Protein AF-A0A3C0FL31-F1 (afdb_monomer)

Foldseek 3Di:
DPQPDLDDPWAFQDPGQLHVVLLVVLQVVCCVPVVDPALCVVCVVVLDPPVLSVLSVVLNVLSVLLQVQQCVVVVHNDRICDPVSLVVSLVVVPQQDDVPDHSSRVSSVVNSVSSVSSNVSSVSNVVSVVVVVVPDDPDDDPPDDDDPDDDDD

Solvent-accessible surface area (backbone atoms only — not comparable to full-atom values): 8901 Å² total; per-residue (Å²): 130,96,78,83,65,74,82,48,96,56,42,36,51,43,82,30,69,30,17,52,50,53,55,50,49,52,50,50,54,46,28,69,77,68,70,42,92,46,66,64,55,36,33,82,71,67,63,34,53,70,67,53,31,51,50,50,53,53,34,50,53,51,52,46,53,53,42,52,50,38,26,66,76,62,78,41,99,46,50,62,44,39,74,68,51,40,46,57,49,13,52,75,71,65,36,63,68,51,98,93,44,49,14,41,58,52,39,50,52,50,51,51,52,36,26,51,47,41,46,50,49,53,54,51,47,52,51,47,48,52,60,62,55,71,73,57,74,93,68,81,77,76,91,79,84,75,80,82,76,81,81,86,131

Structure (mmCIF, N/CA/C/O backbone):
data_AF-A0A3C0FL31-F1
#
_entry.id   AF-A0A3C0FL31-F1
#
loop_
_atom_site.group_PDB
_atom_site.id
_atom_site.type_symbol
_atom_site.label_atom_id
_atom_site.label_alt_id
_atom_site.label_comp_id
_atom_site.label_asym_id
_atom_site.label_entity_id
_atom_site.label_seq_id
_atom_site.pdbx_PDB_ins_code
_atom_site.Cartn_x
_atom_site.Cartn_y
_atom_site.Cartn_z
_atom_site.occupancy
_atom_site.B_iso_or_equiv
_atom_site.auth_seq_id
_atom_site.auth_comp_id
_atom_site.auth_asym_id
_atom_site.auth_atom_id
_atom_site.pdbx_PDB_model_num
ATOM 1 N N . ARG A 1 1 ? 19.223 -2.533 9.062 1.00 41.34 1 ARG A N 1
ATOM 2 C CA . ARG A 1 1 ? 17.772 -2.850 9.019 1.00 41.34 1 ARG A CA 1
ATOM 3 C C . ARG A 1 1 ? 17.035 -1.664 8.390 1.00 41.34 1 ARG A C 1
ATOM 5 O O . ARG A 1 1 ? 16.833 -0.672 9.072 1.00 41.34 1 ARG A O 1
ATOM 12 N N . MET A 1 2 ? 16.677 -1.726 7.103 1.00 41.56 2 MET A N 1
ATOM 13 C CA . MET A 1 2 ? 15.830 -0.721 6.423 1.00 41.56 2 MET A CA 1
ATOM 14 C C . MET A 1 2 ? 14.352 -0.944 6.799 1.00 41.56 2 MET A C 1
ATOM 16 O O . MET A 1 2 ? 13.554 -1.364 5.971 1.00 41.56 2 MET A O 1
ATOM 20 N N . GLY A 1 3 ? 14.021 -0.798 8.085 1.00 45.50 3 GLY A N 1
ATOM 21 C CA . GLY A 1 3 ? 12.788 -1.356 8.656 1.00 45.50 3 GLY A CA 1
ATOM 22 C C . GLY A 1 3 ? 11.622 -0.395 8.892 1.00 45.50 3 GLY A C 1
ATOM 23 O O . GLY A 1 3 ? 10.545 -0.882 9.204 1.00 45.50 3 GLY A O 1
ATOM 24 N N . ASP A 1 4 ? 11.796 0.928 8.776 1.00 62.25 4 ASP A N 1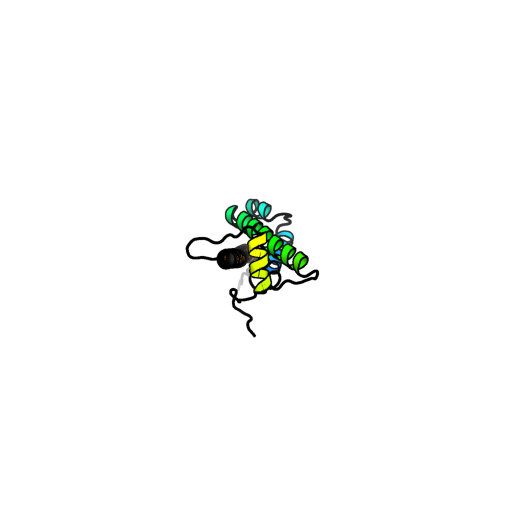
ATOM 25 C CA . ASP A 1 4 ? 10.763 1.863 9.273 1.00 62.25 4 ASP A CA 1
ATOM 26 C C . ASP A 1 4 ? 10.244 2.894 8.252 1.00 62.25 4 ASP A C 1
ATOM 28 O O . ASP A 1 4 ? 9.253 3.599 8.487 1.00 62.25 4 ASP A O 1
ATOM 32 N N . SER A 1 5 ? 10.854 2.951 7.065 1.00 72.38 5 SER A N 1
ATOM 33 C CA . SER A 1 5 ? 10.357 3.809 5.988 1.00 72.38 5 SER A CA 1
ATOM 34 C C . SER A 1 5 ? 9.246 3.110 5.206 1.00 72.38 5 SER A C 1
ATOM 36 O O . SER A 1 5 ? 9.402 1.981 4.750 1.00 72.38 5 SER A O 1
ATOM 38 N N . ARG A 1 6 ? 8.132 3.818 4.989 1.00 70.38 6 ARG A N 1
ATOM 39 C CA . ARG A 1 6 ? 7.092 3.426 4.018 1.00 70.38 6 ARG A CA 1
ATOM 40 C C . ARG A 1 6 ? 7.584 3.545 2.569 1.00 70.38 6 ARG A C 1
ATOM 42 O O . ARG A 1 6 ? 7.027 2.915 1.677 1.00 70.38 6 ARG A O 1
ATOM 49 N N . TYR A 1 7 ? 8.601 4.371 2.346 1.00 83.50 7 TYR A N 1
ATOM 50 C CA . TYR A 1 7 ? 9.140 4.700 1.033 1.00 83.50 7 TYR A CA 1
ATOM 51 C C . TYR A 1 7 ? 10.506 4.033 0.902 1.00 83.50 7 TYR A C 1
ATOM 53 O O . TYR A 1 7 ? 11.528 4.598 1.296 1.00 83.50 7 TYR A O 1
ATOM 61 N N . VAL A 1 8 ? 10.499 2.790 0.432 1.00 88.62 8 VAL A N 1
ATOM 62 C CA . VAL A 1 8 ? 11.702 2.012 0.122 1.00 88.62 8 VAL A CA 1
ATOM 63 C C . VAL A 1 8 ? 11.658 1.665 -1.348 1.00 88.62 8 VAL A C 1
ATOM 65 O O . VAL A 1 8 ? 10.602 1.305 -1.842 1.00 88.62 8 VAL A O 1
ATOM 68 N N . VAL A 1 9 ? 12.790 1.767 -2.035 1.00 91.44 9 VAL A N 1
ATOM 69 C CA . VAL A 1 9 ? 12.805 1.769 -3.501 1.00 91.44 9 VAL A CA 1
ATOM 70 C C . VAL A 1 9 ? 12.202 0.499 -4.115 1.00 91.44 9 VAL A C 1
ATOM 72 O O . VAL A 1 9 ? 11.513 0.594 -5.123 1.00 91.44 9 VAL A O 1
ATOM 75 N N . GLU A 1 10 ? 12.363 -0.650 -3.457 1.00 95.94 10 GLU A N 1
ATOM 76 C CA . GLU A 1 10 ? 11.725 -1.920 -3.824 1.00 95.94 10 GLU A CA 1
ATOM 77 C C . GLU A 1 10 ? 10.840 -2.428 -2.672 1.00 95.94 10 GLU A C 1
ATOM 79 O O . GLU A 1 10 ? 11.299 -3.199 -1.814 1.00 95.94 10 GLU A O 1
ATOM 84 N N . PRO A 1 11 ? 9.586 -1.953 -2.579 1.00 96.69 11 PRO A N 1
ATOM 85 C CA . PRO A 1 11 ? 8.708 -2.254 -1.458 1.00 96.69 11 PRO A CA 1
ATOM 86 C C . PRO A 1 11 ? 8.151 -3.675 -1.531 1.00 96.69 11 PRO A C 1
ATOM 88 O O . PRO A 1 11 ? 7.982 -4.243 -2.605 1.00 96.69 11 PRO A O 1
ATOM 91 N N . ASN A 1 12 ? 7.811 -4.242 -0.371 1.00 97.25 12 ASN A N 1
ATOM 92 C CA . ASN A 1 12 ? 7.020 -5.467 -0.309 1.00 97.25 12 ASN A CA 1
ATOM 93 C C . ASN A 1 12 ? 5.524 -5.112 -0.242 1.00 97.25 12 ASN A C 1
ATOM 95 O O . ASN A 1 12 ? 5.104 -4.371 0.649 1.00 97.25 12 ASN A O 1
ATOM 99 N N . VAL A 1 13 ? 4.726 -5.637 -1.169 1.00 97.44 13 VAL A N 1
ATOM 100 C CA . VAL A 1 13 ? 3.295 -5.319 -1.321 1.00 97.44 13 VAL A CA 1
ATOM 101 C C . VAL A 1 13 ? 2.443 -5.940 -0.208 1.00 97.44 13 VAL A C 1
ATOM 103 O O . VAL A 1 13 ? 1.418 -5.379 0.192 1.00 97.44 13 VAL A O 1
ATOM 106 N N . LYS A 1 14 ? 2.863 -7.091 0.330 1.00 96.75 14 LYS A N 1
ATOM 107 C CA . LYS A 1 14 ? 2.171 -7.799 1.417 1.00 96.75 14 LYS A CA 1
ATOM 108 C C . LYS A 1 14 ? 2.574 -7.257 2.783 1.00 96.75 14 LYS A C 1
ATOM 110 O O . LYS A 1 14 ? 1.706 -6.883 3.570 1.00 96.75 14 LYS A O 1
ATOM 115 N N . ASP A 1 15 ? 3.879 -7.189 3.014 1.00 95.75 15 ASP A N 1
ATOM 116 C CA . ASP A 1 15 ? 4.501 -7.074 4.335 1.00 95.75 15 ASP A CA 1
ATOM 117 C C . ASP A 1 15 ? 5.092 -5.686 4.594 1.00 95.75 15 ASP A C 1
ATOM 119 O O . ASP A 1 15 ? 5.538 -5.397 5.703 1.00 95.75 15 ASP A O 1
ATOM 123 N N . GLY A 1 16 ? 5.106 -4.815 3.583 1.00 93.06 16 GLY A N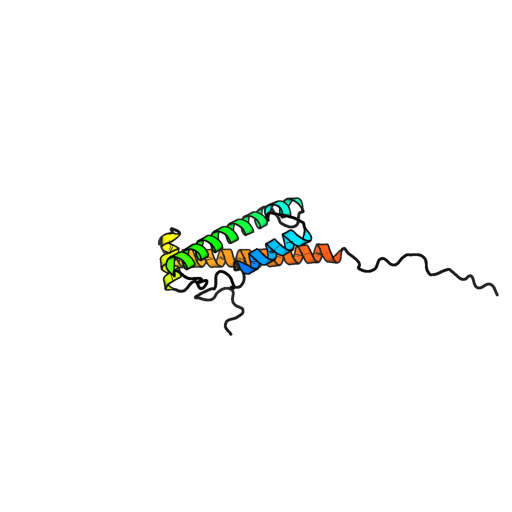 1
ATOM 124 C CA . GLY A 1 16 ? 5.491 -3.420 3.746 1.00 93.06 16 GLY A CA 1
ATOM 125 C C . GLY A 1 16 ? 4.498 -2.640 4.612 1.00 93.06 16 GLY A C 1
ATOM 126 O O . GLY A 1 16 ? 3.318 -2.967 4.699 1.00 93.06 16 GLY A O 1
ATOM 127 N N . LYS A 1 17 ? 4.974 -1.554 5.228 1.00 91.81 17 LYS A N 1
ATOM 128 C CA . LYS A 1 17 ? 4.175 -0.654 6.079 1.00 91.81 17 LYS A CA 1
ATOM 129 C C . LYS A 1 17 ? 3.041 -0.002 5.284 1.00 91.81 17 LYS A C 1
ATOM 131 O O . LYS A 1 17 ? 3.303 0.895 4.486 1.00 91.81 17 LYS A O 1
ATOM 136 N N . GLY A 1 18 ? 1.790 -0.363 5.557 1.00 91.94 18 GLY A N 1
ATOM 137 C CA . GLY A 1 18 ? 0.612 0.013 4.767 1.00 91.94 18 GLY A CA 1
ATOM 138 C C . GLY A 1 18 ? 0.300 -0.940 3.605 1.00 91.94 18 GLY A C 1
ATOM 139 O O . GLY A 1 18 ? -0.436 -0.562 2.696 1.00 91.94 18 GLY A O 1
ATOM 140 N N . GLY A 1 19 ? 0.893 -2.134 3.594 1.00 94.38 19 GLY A N 1
ATOM 141 C CA . GLY A 1 19 ? 0.647 -3.185 2.609 1.00 94.38 19 GLY A CA 1
ATOM 142 C C . GLY A 1 19 ? -0.622 -3.992 2.891 1.00 94.38 19 GLY A C 1
ATOM 143 O O . GLY A 1 19 ? -1.426 -3.668 3.770 1.00 94.38 19 GLY A O 1
ATOM 144 N N . LEU A 1 20 ? -0.806 -5.084 2.144 1.00 96.25 20 LEU A N 1
ATOM 145 C CA . LEU A 1 20 ? -1.996 -5.940 2.256 1.00 96.25 20 LEU A CA 1
ATOM 146 C C . LEU A 1 20 ? -2.184 -6.538 3.657 1.00 96.25 20 LEU A C 1
ATOM 148 O O . LEU A 1 20 ? -3.324 -6.729 4.080 1.00 96.25 20 LEU A O 1
ATOM 152 N N . ARG A 1 21 ? -1.102 -6.822 4.396 1.00 96.00 21 ARG A N 1
ATOM 153 C CA . ARG A 1 21 ? -1.196 -7.361 5.761 1.00 96.00 21 ARG A CA 1
ATOM 154 C C . ARG A 1 21 ? -1.852 -6.379 6.731 1.00 96.00 21 ARG A C 1
ATOM 156 O O . ARG A 1 21 ? -2.641 -6.814 7.571 1.00 96.00 21 ARG A O 1
ATOM 163 N N . ASP A 1 22 ? -1.595 -5.081 6.586 1.00 94.00 22 ASP A N 1
ATOM 164 C CA . ASP A 1 22 ? -2.210 -4.054 7.433 1.00 94.00 22 ASP A CA 1
ATOM 165 C C . ASP A 1 22 ? -3.718 -3.982 7.166 1.00 94.00 22 ASP A C 1
ATOM 167 O O . ASP A 1 22 ? -4.516 -4.032 8.101 1.00 94.00 22 ASP A O 1
ATOM 171 N N . LEU A 1 23 ? -4.126 -3.967 5.889 1.00 93.44 23 LEU A N 1
ATOM 172 C CA . LEU A 1 23 ? -5.543 -4.020 5.506 1.00 93.44 23 LEU A CA 1
ATOM 173 C C . LEU A 1 23 ? -6.230 -5.277 6.045 1.00 93.44 23 LEU A C 1
ATOM 175 O O . LEU A 1 23 ? -7.333 -5.201 6.586 1.00 93.44 23 LEU A O 1
ATOM 179 N N . HIS A 1 24 ? -5.574 -6.431 5.927 1.00 93.44 24 HIS A N 1
ATOM 180 C CA . HIS A 1 24 ? -6.121 -7.697 6.402 1.00 93.44 24 HIS A CA 1
ATOM 181 C C . HIS A 1 24 ? -6.322 -7.686 7.919 1.00 93.44 24 HIS A C 1
ATOM 183 O O . HIS A 1 24 ? -7.384 -8.068 8.406 1.00 93.44 24 HIS A O 1
ATOM 189 N N . THR A 1 25 ? -5.330 -7.184 8.656 1.00 92.12 25 THR A N 1
ATOM 190 C CA . THR A 1 25 ? -5.394 -7.031 10.113 1.00 92.12 25 THR A CA 1
ATOM 191 C C . THR A 1 25 ? -6.568 -6.145 10.520 1.00 92.12 25 THR A C 1
ATOM 193 O O . THR A 1 25 ? -7.377 -6.544 11.355 1.00 92.12 25 THR A O 1
ATOM 196 N N . LEU A 1 26 ? -6.718 -4.980 9.883 1.00 89.50 26 LEU A N 1
ATOM 197 C CA . LEU A 1 26 ? -7.832 -4.070 10.153 1.00 89.50 26 LEU A CA 1
ATOM 198 C C . LEU A 1 26 ? -9.191 -4.716 9.895 1.00 89.50 26 LEU A C 1
ATOM 200 O O . LEU A 1 26 ? -10.094 -4.607 10.725 1.00 89.50 26 LEU A O 1
ATOM 204 N N . PHE A 1 27 ? -9.331 -5.417 8.768 1.00 89.88 27 PHE A N 1
ATOM 205 C CA . PHE A 1 27 ? -10.568 -6.113 8.439 1.00 89.88 27 PHE A CA 1
ATOM 206 C C . PHE A 1 27 ? -10.909 -7.188 9.476 1.00 89.88 27 PHE A C 1
ATOM 208 O O . PHE A 1 27 ? -12.053 -7.252 9.919 1.00 89.88 27 PHE A O 1
ATOM 215 N N . TRP A 1 28 ? -9.935 -7.991 9.917 1.00 92.62 28 TRP A N 1
ATOM 216 C CA . TRP A 1 28 ? -10.168 -9.017 10.938 1.00 92.62 28 TRP A CA 1
ATOM 217 C C . TRP A 1 28 ? -10.547 -8.442 12.293 1.00 92.62 28 TRP A C 1
ATOM 219 O O . TRP A 1 28 ? -11.468 -8.961 12.925 1.00 92.62 28 TRP A O 1
ATOM 229 N N . ILE A 1 29 ? -9.885 -7.370 12.733 1.00 88.62 29 ILE A N 1
ATOM 230 C CA . ILE A 1 29 ? -10.250 -6.699 13.984 1.00 88.62 29 ILE A CA 1
ATOM 231 C C . ILE A 1 29 ? -11.685 -6.172 13.879 1.00 88.62 29 ILE A C 1
ATOM 233 O O . ILE A 1 29 ? -12.498 -6.422 14.769 1.00 88.62 29 ILE A O 1
ATOM 237 N N . GLY A 1 30 ? -12.025 -5.520 12.762 1.00 88.06 30 GLY A N 1
ATOM 238 C CA . GLY A 1 30 ? -13.383 -5.050 12.502 1.00 88.06 30 GLY A CA 1
ATOM 239 C C . GLY A 1 30 ? -14.409 -6.180 12.520 1.00 88.06 30 GLY A C 1
ATOM 240 O O . GLY A 1 30 ? -15.402 -6.105 13.239 1.00 88.06 30 GLY A O 1
ATOM 241 N N . LYS A 1 31 ? -14.136 -7.269 11.801 1.00 89.31 31 LYS A N 1
ATOM 242 C CA . LYS A 1 31 ? -14.985 -8.463 11.758 1.00 89.31 31 LYS A CA 1
ATOM 243 C C . LYS A 1 31 ? -15.189 -9.085 13.137 1.00 89.31 31 LYS A C 1
ATOM 245 O O . LYS A 1 31 ? -16.304 -9.472 13.475 1.00 89.31 31 LYS A O 1
ATOM 250 N N . TYR A 1 32 ? -14.140 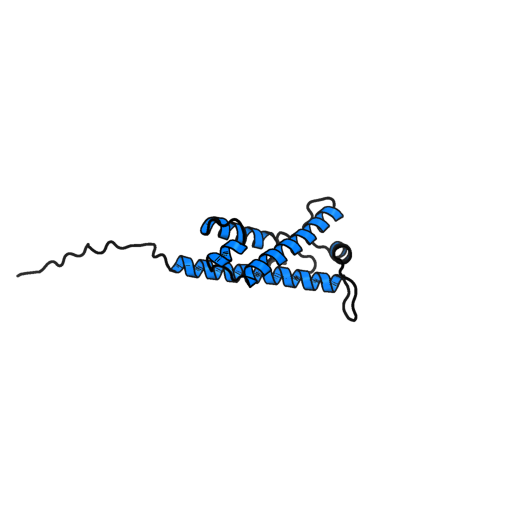-9.181 13.950 1.00 89.56 32 TYR A N 1
ATOM 251 C CA . TYR A 1 32 ? -14.232 -9.782 15.278 1.00 89.56 32 TYR A CA 1
ATOM 252 C C . TYR A 1 32 ? -15.020 -8.907 16.261 1.00 89.56 32 TYR A C 1
ATOM 254 O O . TYR A 1 32 ? -15.924 -9.406 16.932 1.00 89.56 32 TYR A O 1
ATOM 262 N N . LEU A 1 33 ? -14.708 -7.609 16.323 1.00 87.00 33 LEU A N 1
ATOM 263 C CA . LEU A 1 33 ? -15.310 -6.686 17.289 1.00 87.00 33 LEU A CA 1
ATOM 264 C C . LEU A 1 33 ? -16.736 -6.278 16.914 1.00 87.00 33 LEU A C 1
ATOM 266 O O . LEU A 1 33 ? -17.595 -6.187 17.788 1.00 87.00 33 LEU A O 1
ATOM 270 N N . TYR A 1 34 ? -16.992 -6.066 15.623 1.00 87.06 34 TYR A N 1
ATOM 271 C CA . TYR A 1 34 ? -18.251 -5.513 15.125 1.00 87.06 34 TYR A CA 1
ATOM 272 C C . TYR A 1 34 ? -19.122 -6.521 14.369 1.00 87.06 34 TYR A C 1
ATOM 274 O O . TYR A 1 34 ? -20.224 -6.175 13.959 1.00 87.06 34 TYR A O 1
ATOM 282 N N . ARG A 1 35 ? -18.657 -7.769 14.197 1.00 89.94 35 ARG A N 1
ATOM 283 C CA . ARG A 1 35 ? -19.382 -8.851 13.498 1.00 89.94 35 ARG A CA 1
ATOM 284 C C . ARG A 1 35 ? -19.756 -8.519 12.048 1.00 89.94 35 ARG A C 1
ATOM 286 O O . ARG A 1 35 ? -20.734 -9.045 11.530 1.00 89.94 35 ARG A 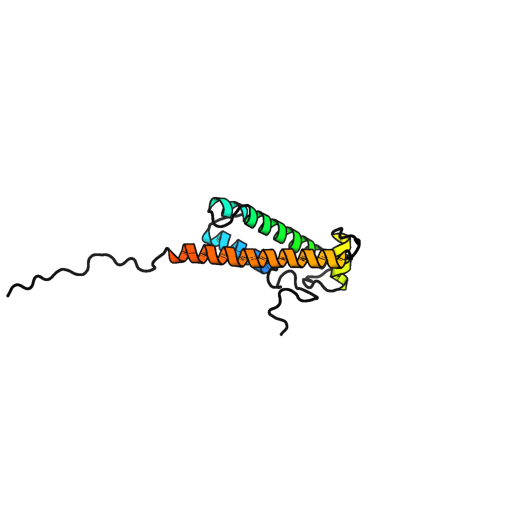O 1
ATOM 293 N N . VAL A 1 36 ? -18.940 -7.692 11.397 1.00 89.75 36 VAL A N 1
ATOM 294 C CA . VAL A 1 36 ? -19.136 -7.262 10.007 1.00 89.75 36 VAL A CA 1
ATOM 295 C C . VAL A 1 36 ? -18.490 -8.206 8.994 1.00 89.75 36 VAL A C 1
ATOM 297 O O . VAL A 1 36 ? -17.472 -8.840 9.286 1.00 89.75 36 VAL A O 1
ATOM 300 N N . ASN A 1 37 ? -19.026 -8.250 7.774 1.00 89.50 37 ASN A N 1
ATOM 301 C CA . ASN A 1 37 ? -18.434 -8.992 6.652 1.00 89.50 37 ASN A CA 1
ATOM 302 C C . ASN A 1 37 ? -17.798 -8.091 5.585 1.00 89.50 37 ASN A C 1
ATOM 304 O O . ASN A 1 37 ? -17.086 -8.586 4.710 1.00 89.50 37 ASN A O 1
ATOM 308 N N . SER A 1 38 ? -17.994 -6.776 5.678 1.00 88.31 38 SER A N 1
ATOM 309 C CA . SER A 1 38 ? -17.462 -5.792 4.737 1.00 88.31 38 SER A CA 1
ATOM 310 C C . SER A 1 38 ? -17.019 -4.505 5.441 1.00 88.31 38 SER A C 1
ATOM 312 O O . SER A 1 38 ? -17.686 -4.061 6.379 1.00 88.31 38 SER A O 1
ATOM 314 N N . PRO A 1 39 ? -15.961 -3.818 4.957 1.00 86.62 39 PRO A N 1
ATOM 315 C CA . PRO A 1 39 ? -15.614 -2.474 5.424 1.00 86.62 39 PRO A CA 1
ATOM 316 C C . PRO A 1 39 ? -16.761 -1.459 5.307 1.00 86.62 39 PRO A C 1
ATOM 318 O O . PRO A 1 39 ? -16.765 -0.457 6.015 1.00 86.62 39 PRO A O 1
ATOM 321 N N . MET A 1 40 ? -17.731 -1.693 4.417 1.00 90.50 40 MET A N 1
ATOM 322 C CA . MET A 1 40 ? -18.889 -0.810 4.253 1.00 90.50 40 MET A CA 1
ATOM 323 C C . MET A 1 40 ? -19.874 -0.888 5.422 1.00 90.50 40 MET A C 1
ATOM 325 O O . MET A 1 40 ? -20.474 0.126 5.758 1.00 90.50 40 MET A O 1
ATOM 329 N N . GLU A 1 41 ? -20.001 -2.040 6.080 1.00 91.25 41 GLU A N 1
ATOM 330 C CA . GLU A 1 41 ? -20.881 -2.208 7.248 1.00 91.25 41 GLU A CA 1
ATOM 331 C C . GLU A 1 41 ? -20.358 -1.412 8.461 1.00 91.25 41 GLU A C 1
ATOM 333 O O . GLU A 1 41 ? -21.130 -0.914 9.277 1.00 91.25 41 GLU A O 1
ATOM 338 N N . LEU A 1 42 ? -19.042 -1.171 8.536 1.00 88.06 42 LEU A N 1
ATOM 339 C CA . LEU A 1 42 ? -18.437 -0.300 9.555 1.00 88.06 42 LEU A CA 1
ATOM 340 C C . LEU A 1 42 ? -18.896 1.164 9.450 1.00 88.06 42 LEU A C 1
ATOM 342 O O . LEU A 1 42 ? -18.735 1.926 10.406 1.00 88.06 42 LEU A O 1
ATOM 346 N N . VAL A 1 43 ? -19.472 1.563 8.310 1.00 91.44 43 VAL A N 1
ATOM 347 C CA . VAL A 1 43 ? -20.054 2.899 8.128 1.00 91.44 43 VAL A CA 1
ATOM 348 C C . VAL A 1 43 ? -21.357 3.043 8.904 1.00 91.44 43 VAL A C 1
ATOM 350 O O . VAL A 1 43 ? -21.591 4.079 9.524 1.00 91.44 43 VAL A O 1
ATOM 353 N N . GLU A 1 44 ? -22.186 2.002 8.916 1.00 90.19 44 GLU A N 1
ATOM 354 C CA . GLU A 1 44 ? -23.464 1.988 9.642 1.00 90.19 44 GLU A CA 1
ATOM 355 C C . GLU A 1 44 ? -23.236 2.039 11.156 1.00 90.19 44 GLU A C 1
ATOM 357 O O . GLU A 1 44 ? -23.964 2.708 11.889 1.00 90.19 44 GLU A O 1
ATOM 362 N N . LEU A 1 45 ? -22.141 1.426 11.604 1.00 87.50 45 LEU A N 1
ATOM 363 C CA . LEU A 1 45 ? -21.687 1.428 12.993 1.00 87.50 45 LEU A CA 1
ATOM 364 C C . LEU A 1 45 ? -20.912 2.696 13.387 1.00 87.50 45 LEU A C 1
ATOM 366 O O . LEU A 1 45 ? -20.440 2.791 14.518 1.00 87.50 45 LEU A O 1
ATOM 370 N N . LYS A 1 46 ? -20.776 3.668 12.473 1.00 88.00 46 LYS A N 1
ATOM 371 C CA . LYS A 1 46 ? -20.040 4.933 12.663 1.00 88.00 46 LYS A CA 1
ATOM 372 C C . LYS A 1 46 ? -18.564 4.754 13.051 1.00 88.00 46 LYS A C 1
ATOM 374 O O . LYS A 1 46 ? -17.957 5.679 13.580 1.00 88.00 46 LYS A O 1
ATOM 379 N N . VAL A 1 47 ? -17.983 3.589 12.766 1.00 86.81 47 VAL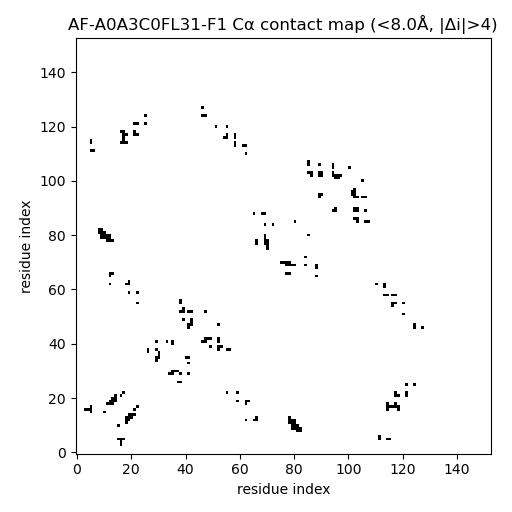 A N 1
ATOM 380 C CA . VAL A 1 47 ? -16.558 3.298 13.000 1.00 86.81 47 VAL A CA 1
ATOM 381 C C . VAL A 1 47 ? -15.705 3.903 11.890 1.00 86.81 47 VAL A C 1
ATOM 383 O O . VAL A 1 47 ? -14.615 4.406 12.141 1.00 86.81 47 VAL A O 1
ATOM 386 N N . LEU A 1 48 ? -16.212 3.868 10.655 1.00 89.38 48 LEU A N 1
ATOM 387 C CA . LEU A 1 48 ? -15.596 4.502 9.496 1.00 89.38 48 LEU A CA 1
ATOM 388 C C . LEU A 1 48 ? -16.579 5.458 8.831 1.00 89.38 48 LEU A C 1
ATOM 390 O O . LEU A 1 48 ? -17.782 5.224 8.762 1.00 89.38 48 LEU A O 1
ATOM 394 N N . THR A 1 49 ? -16.060 6.514 8.230 1.00 92.62 49 THR A N 1
ATOM 395 C CA . THR A 1 49 ? -16.812 7.294 7.254 1.00 92.62 49 THR A CA 1
ATOM 396 C C . THR A 1 49 ? -16.920 6.528 5.934 1.00 92.62 49 THR A C 1
ATOM 398 O O . THR A 1 49 ? -16.064 5.719 5.564 1.00 92.62 49 THR A O 1
ATOM 401 N N . ARG A 1 50 ? -17.935 6.854 5.123 1.00 94.12 50 ARG A N 1
ATOM 402 C CA . ARG A 1 50 ? -18.072 6.306 3.760 1.00 94.12 50 ARG A CA 1
ATOM 403 C C . ARG A 1 50 ? -16.827 6.558 2.897 1.00 94.12 50 ARG A C 1
ATOM 405 O O . ARG A 1 50 ? -16.497 5.746 2.036 1.00 94.12 50 ARG A O 1
ATOM 412 N N . LYS A 1 51 ? -16.141 7.687 3.109 1.00 93.44 51 LYS A N 1
ATOM 413 C CA . LYS A 1 51 ? -14.902 8.037 2.401 1.00 93.44 51 LYS A CA 1
ATOM 414 C C . LYS A 1 51 ? -13.759 7.097 2.785 1.00 93.44 51 LYS A C 1
ATOM 416 O O . LYS A 1 51 ? -13.034 6.650 1.901 1.00 93.44 51 LYS A O 1
ATOM 421 N N . GLU A 1 52 ? -13.621 6.778 4.067 1.00 92.12 52 GLU A N 1
ATOM 422 C CA . GLU A 1 52 ? -12.596 5.859 4.569 1.00 92.12 52 GLU A CA 1
ATOM 423 C C . GLU A 1 52 ? -12.841 4.426 4.105 1.00 92.12 52 GLU A C 1
ATOM 425 O O . GLU A 1 52 ? -11.921 3.810 3.574 1.00 92.12 52 GLU A O 1
ATOM 430 N N . ALA A 1 53 ? -14.080 3.930 4.182 1.00 92.25 53 ALA A N 1
ATOM 431 C CA . ALA A 1 53 ? -14.428 2.599 3.680 1.00 92.25 53 ALA A CA 1
ATOM 432 C C . ALA A 1 53 ? -14.163 2.460 2.166 1.00 92.25 53 ALA A C 1
ATOM 434 O O . ALA A 1 53 ? -13.573 1.479 1.714 1.00 92.25 53 ALA A O 1
ATOM 435 N N . ARG A 1 54 ? -14.506 3.479 1.365 1.00 93.62 54 ARG A N 1
ATOM 436 C CA . ARG A 1 54 ? -14.149 3.513 -0.068 1.00 93.62 54 ARG A CA 1
ATOM 437 C C . ARG A 1 54 ? -12.638 3.559 -0.289 1.00 93.62 54 ARG A C 1
ATOM 439 O O . ARG A 1 54 ? -12.139 2.913 -1.206 1.00 93.62 54 ARG A O 1
ATOM 446 N N . GLY A 1 55 ? -11.915 4.319 0.533 1.00 92.94 55 GLY A N 1
ATOM 447 C CA . GLY A 1 55 ? -10.455 4.369 0.505 1.00 92.94 55 GLY A CA 1
ATOM 448 C C . GLY A 1 55 ? -9.827 3.006 0.790 1.00 92.94 55 GLY A C 1
ATOM 449 O O . GLY A 1 55 ? -8.908 2.608 0.078 1.00 92.94 55 GLY A O 1
ATOM 450 N N . PHE A 1 56 ? -10.372 2.272 1.764 1.00 93.06 56 PHE A N 1
ATOM 451 C CA . PHE A 1 56 ? -9.965 0.908 2.096 1.00 93.06 56 PHE A CA 1
ATOM 452 C C . PHE A 1 56 ? -10.123 -0.016 0.887 1.00 93.06 56 PHE A C 1
ATOM 454 O O . PHE A 1 56 ? -9.153 -0.639 0.465 1.00 93.06 56 PHE A O 1
ATOM 461 N N . LEU A 1 57 ? -11.318 -0.054 0.287 1.00 94.25 57 LEU A N 1
ATOM 462 C CA . LEU A 1 57 ? -11.603 -0.911 -0.869 1.00 94.25 57 LEU A CA 1
ATOM 463 C C . LEU A 1 57 ? -10.727 -0.555 -2.076 1.00 94.25 57 LEU A C 1
ATOM 465 O O . LEU A 1 57 ? -10.199 -1.439 -2.743 1.00 94.25 57 LEU A O 1
ATOM 469 N N . LYS A 1 58 ? -10.517 0.742 -2.337 1.00 95.94 58 LYS A N 1
ATOM 470 C CA . LYS A 1 58 ? -9.641 1.196 -3.423 1.00 95.94 58 LYS A CA 1
ATOM 471 C C . LYS A 1 58 ? -8.196 0.739 -3.211 1.00 95.94 58 LYS A C 1
ATOM 473 O O . LYS A 1 58 ? -7.584 0.230 -4.147 1.00 95.94 58 LYS A O 1
ATOM 478 N N . ALA A 1 59 ? -7.663 0.911 -2.000 1.00 96.38 59 ALA A N 1
ATOM 479 C CA . ALA A 1 59 ? -6.307 0.485 -1.672 1.00 96.38 59 ALA A CA 1
ATOM 480 C C . ALA A 1 59 ? -6.166 -1.042 -1.741 1.00 96.38 59 ALA A C 1
ATOM 482 O O . ALA A 1 59 ? -5.202 -1.529 -2.324 1.00 96.38 59 ALA A O 1
ATOM 483 N N . GLN A 1 60 ? -7.146 -1.785 -1.216 1.00 96.12 60 GLN A N 1
ATOM 484 C CA . GLN A 1 60 ? -7.182 -3.245 -1.285 1.00 96.12 60 GLN A CA 1
ATOM 485 C C . GLN A 1 60 ? -7.145 -3.729 -2.733 1.00 96.12 60 GLN A C 1
ATOM 487 O O . GLN A 1 60 ? -6.235 -4.470 -3.087 1.00 96.12 60 GLN A O 1
ATOM 492 N N . ASN A 1 61 ? -8.069 -3.259 -3.575 1.00 97.44 61 ASN A N 1
ATOM 493 C CA . ASN A 1 61 ? -8.156 -3.671 -4.976 1.00 97.44 61 ASN A CA 1
ATOM 494 C C . ASN A 1 61 ? -6.876 -3.345 -5.749 1.00 97.44 61 ASN A C 1
ATOM 496 O O . ASN A 1 61 ? -6.390 -4.171 -6.516 1.00 97.44 61 ASN A O 1
ATOM 500 N N . PHE A 1 62 ? -6.306 -2.158 -5.529 1.00 98.44 62 PHE A N 1
ATOM 501 C CA . PHE A 1 62 ? -5.067 -1.762 -6.189 1.00 98.44 62 PHE A CA 1
ATOM 502 C C . PHE A 1 62 ? -3.877 -2.633 -5.761 1.00 98.44 62 PHE A C 1
ATOM 504 O O . PHE A 1 62 ? -3.171 -3.161 -6.616 1.00 98.44 62 PHE A O 1
ATOM 511 N N . LEU A 1 63 ? -3.657 -2.820 -4.454 1.00 98.06 63 LEU A N 1
ATOM 512 C CA . LEU A 1 63 ? -2.540 -3.630 -3.955 1.00 98.06 63 LEU A CA 1
ATOM 513 C C . LEU A 1 63 ? -2.694 -5.108 -4.338 1.00 98.06 63 LEU A C 1
ATOM 515 O O . LEU A 1 63 ? -1.697 -5.774 -4.609 1.00 98.06 63 LEU A O 1
ATOM 519 N N . TRP A 1 64 ? -3.929 -5.614 -4.409 1.00 97.94 64 TRP A N 1
ATOM 520 C CA . TRP A 1 64 ? -4.206 -6.944 -4.948 1.00 97.94 64 TRP A CA 1
ATOM 521 C C . TRP A 1 64 ? -3.847 -7.051 -6.423 1.00 97.94 64 TRP A C 1
ATOM 523 O O . TRP A 1 64 ? -3.132 -7.978 -6.780 1.00 97.94 64 TRP A O 1
ATOM 533 N N . ALA A 1 65 ? -4.260 -6.096 -7.259 1.00 98.38 65 ALA A N 1
ATOM 534 C CA . ALA A 1 65 ? -3.913 -6.106 -8.678 1.00 98.38 65 ALA A CA 1
ATOM 535 C C . ALA A 1 65 ? -2.390 -6.125 -8.891 1.00 98.38 65 ALA A C 1
ATOM 537 O O . ALA A 1 65 ? -1.889 -6.919 -9.683 1.00 98.38 65 ALA A O 1
ATOM 538 N N . VAL A 1 66 ? -1.644 -5.310 -8.134 1.00 98.50 66 VAL A N 1
ATOM 539 C CA . VAL A 1 66 ? -0.172 -5.310 -8.173 1.00 98.50 66 VAL A CA 1
ATOM 540 C C . VAL A 1 66 ? 0.391 -6.674 -7.768 1.00 98.50 66 VAL A C 1
ATOM 542 O O . VAL A 1 66 ? 1.259 -7.201 -8.458 1.00 98.50 66 VAL A O 1
ATOM 545 N N . ARG A 1 67 ? -0.108 -7.273 -6.681 1.00 98.25 67 ARG A N 1
ATOM 546 C CA . ARG A 1 67 ? 0.353 -8.590 -6.225 1.00 98.25 67 ARG A CA 1
ATOM 547 C C . ARG A 1 67 ? 0.051 -9.698 -7.235 1.00 98.25 67 ARG A C 1
ATOM 549 O O . ARG A 1 67 ? 0.914 -10.529 -7.486 1.00 98.25 67 ARG A O 1
ATOM 556 N N . CYS A 1 68 ? -1.142 -9.701 -7.826 1.00 98.25 68 CYS A N 1
ATOM 557 C CA . CYS A 1 68 ? -1.503 -10.661 -8.864 1.00 98.25 68 CYS A CA 1
ATOM 558 C C . CYS A 1 68 ? -0.542 -10.570 -10.052 1.00 98.25 68 CYS A C 1
ATOM 560 O O . CYS A 1 68 ? -0.081 -11.602 -10.528 1.00 98.25 68 CYS A O 1
ATOM 562 N N . TRP A 1 69 ? -0.185 -9.358 -10.486 1.00 98.44 69 TRP A N 1
ATOM 563 C CA . TRP A 1 69 ? 0.813 -9.194 -11.539 1.00 98.44 69 TRP A CA 1
ATOM 564 C C . TRP A 1 69 ? 2.206 -9.660 -11.123 1.00 98.44 69 TRP A C 1
ATOM 566 O O . TRP A 1 69 ? 2.862 -10.315 -11.923 1.00 98.44 69 TRP A O 1
ATOM 576 N N . LEU A 1 70 ? 2.647 -9.388 -9.891 1.00 98.44 70 LEU A N 1
ATOM 577 C CA . LEU A 1 70 ? 3.925 -9.911 -9.393 1.00 98.44 70 LEU A CA 1
ATOM 578 C C . LEU A 1 70 ? 3.971 -11.438 -9.461 1.00 98.44 70 LEU A C 1
ATOM 580 O O . LEU A 1 70 ? 4.937 -12.002 -9.969 1.00 98.44 70 LEU A O 1
ATOM 584 N N . HIS A 1 71 ? 2.919 -12.109 -8.991 1.00 98.38 71 HIS A N 1
ATOM 585 C CA . HIS A 1 71 ? 2.842 -13.573 -9.003 1.00 98.38 71 HIS A CA 1
ATOM 586 C C . HIS A 1 71 ? 2.787 -14.113 -10.427 1.00 98.38 71 HIS A C 1
ATOM 588 O O . HIS A 1 71 ? 3.505 -15.052 -10.750 1.00 98.38 71 HIS A O 1
ATOM 594 N N . TYR A 1 72 ? 2.004 -13.473 -11.295 1.00 98.00 72 TYR A N 1
ATOM 595 C CA . TYR A 1 72 ? 1.891 -13.859 -12.698 1.00 98.00 72 TYR A CA 1
ATOM 596 C C . TYR A 1 72 ? 3.215 -13.712 -13.463 1.00 98.00 72 TYR A C 1
ATOM 598 O O . TYR A 1 72 ? 3.570 -14.577 -14.254 1.00 98.00 72 TYR A O 1
ATOM 606 N N . LEU A 1 73 ? 3.955 -12.625 -13.234 1.00 97.69 73 LEU A N 1
ATOM 607 C CA . LEU A 1 73 ? 5.209 -12.332 -13.936 1.00 97.69 73 LEU A CA 1
ATOM 608 C C . LEU A 1 73 ? 6.405 -13.126 -13.410 1.00 97.69 73 LEU A C 1
ATOM 610 O O . LEU A 1 73 ? 7.362 -13.348 -14.146 1.00 97.69 73 LEU A O 1
ATOM 614 N N . SER A 1 74 ? 6.378 -13.510 -12.134 1.00 96.81 74 SER A N 1
ATOM 615 C CA . SER A 1 74 ? 7.481 -14.228 -11.488 1.00 96.81 74 SER A CA 1
ATOM 616 C C . SER A 1 74 ? 7.282 -15.743 -11.415 1.00 96.81 74 SER A C 1
ATOM 618 O O . SER A 1 74 ? 8.222 -16.439 -11.034 1.00 96.81 74 SER A O 1
ATOM 620 N N . ASP A 1 75 ? 6.079 -16.231 -11.737 1.00 96.69 75 ASP A N 1
ATOM 621 C CA . ASP A 1 75 ? 5.657 -17.635 -11.617 1.00 96.69 75 ASP A CA 1
ATOM 622 C C . ASP A 1 75 ? 5.955 -18.245 -10.230 1.00 96.69 75 ASP A C 1
ATOM 624 O O . ASP A 1 75 ? 6.304 -19.414 -10.069 1.00 96.69 75 ASP A O 1
ATOM 628 N N . ARG A 1 76 ? 5.878 -17.409 -9.187 1.00 96.19 76 ARG A N 1
ATOM 629 C CA . ARG A 1 76 ? 6.125 -17.787 -7.790 1.00 96.19 76 ARG A CA 1
ATOM 630 C C . ARG A 1 76 ? 5.434 -16.821 -6.831 1.00 96.19 76 ARG A C 1
ATOM 632 O O . ARG A 1 76 ? 4.924 -15.775 -7.231 1.00 96.19 76 ARG A O 1
ATOM 639 N N . GLU A 1 77 ? 5.471 -17.131 -5.535 1.00 95.81 77 GLU A N 1
ATOM 640 C CA . GLU A 1 77 ? 5.063 -16.179 -4.494 1.00 95.81 77 GLU A CA 1
ATOM 641 C C . GLU A 1 77 ? 6.132 -15.080 -4.324 1.00 95.81 77 GLU A C 1
ATOM 643 O O . GLU A 1 77 ? 6.927 -15.093 -3.387 1.00 95.81 77 GLU A O 1
ATOM 648 N N . GLU A 1 78 ? 6.168 -14.127 -5.257 1.00 97.38 78 GLU A N 1
ATOM 649 C CA . GLU A 1 78 ? 6.963 -12.902 -5.148 1.00 97.38 78 GLU A CA 1
ATOM 650 C C . GLU A 1 78 ? 6.090 -11.746 -4.659 1.00 97.38 78 GLU A C 1
ATOM 652 O O . GLU A 1 78 ? 5.073 -11.413 -5.258 1.00 97.38 78 GLU A O 1
ATOM 657 N N . ASP A 1 79 ? 6.503 -11.085 -3.584 1.00 97.69 79 ASP A N 1
ATOM 658 C CA 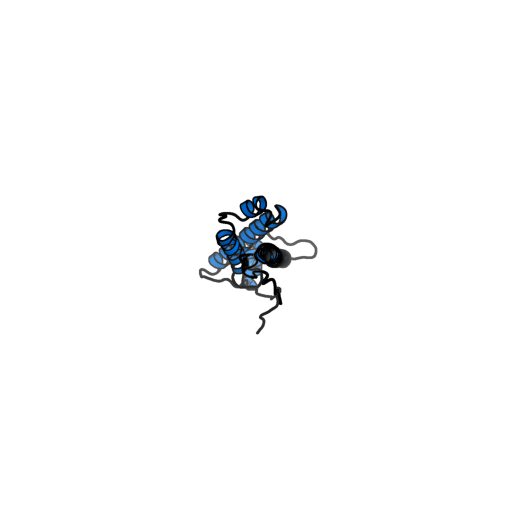. ASP A 1 79 ? 5.773 -9.938 -3.038 1.00 97.69 79 ASP A CA 1
ATOM 659 C C . ASP A 1 79 ? 6.603 -8.648 -3.073 1.00 97.69 79 ASP A C 1
ATOM 661 O O . ASP A 1 79 ? 6.101 -7.583 -2.701 1.00 97.69 79 ASP A O 1
ATOM 665 N N . ARG A 1 80 ? 7.869 -8.710 -3.508 1.00 97.81 80 ARG A N 1
ATOM 666 C CA . ARG A 1 80 ? 8.734 -7.545 -3.692 1.00 97.81 80 ARG A CA 1
ATOM 667 C C . ARG A 1 80 ? 8.516 -6.931 -5.068 1.00 97.81 80 ARG A C 1
ATOM 669 O O . ARG A 1 80 ? 8.706 -7.564 -6.100 1.00 97.81 80 ARG A O 1
ATOM 676 N N . LEU A 1 81 ? 8.211 -5.642 -5.067 1.00 97.88 81 LEU A N 1
ATOM 677 C CA . LEU A 1 81 ? 8.091 -4.825 -6.260 1.00 97.88 81 LEU A CA 1
ATOM 678 C C . LEU A 1 81 ? 9.482 -4.313 -6.676 1.00 97.88 81 LEU A C 1
ATOM 680 O O . LEU A 1 81 ? 9.844 -3.170 -6.388 1.00 97.88 81 LEU A O 1
ATOM 684 N N . THR A 1 82 ? 10.285 -5.193 -7.281 1.00 97.81 82 THR A N 1
ATOM 685 C CA . THR A 1 82 ? 11.636 -4.872 -7.783 1.00 97.81 82 THR A CA 1
ATOM 686 C C . THR A 1 82 ? 11.589 -3.863 -8.926 1.00 97.81 82 THR A C 1
ATOM 688 O O . THR A 1 82 ? 10.546 -3.702 -9.555 1.00 97.81 82 THR A O 1
ATOM 691 N N . PHE A 1 83 ? 12.698 -3.189 -9.232 1.00 97.19 83 PHE A N 1
ATOM 692 C CA . PHE A 1 83 ? 12.735 -2.188 -10.309 1.00 97.19 83 PHE A CA 1
ATOM 693 C C . PHE A 1 83 ? 12.207 -2.691 -11.657 1.00 97.19 83 PHE A C 1
ATOM 695 O O . PHE A 1 83 ? 11.483 -1.969 -12.342 1.00 97.19 83 PHE A O 1
ATOM 702 N N . ASP A 1 84 ? 12.542 -3.922 -12.034 1.00 96.81 84 ASP A N 1
ATOM 703 C CA . ASP A 1 84 ? 12.095 -4.491 -13.307 1.00 96.81 84 ASP A CA 1
ATOM 704 C C . ASP A 1 84 ? 10.590 -4.771 -13.283 1.00 96.81 84 ASP A C 1
ATOM 706 O O . ASP A 1 84 ? 9.873 -4.401 -14.213 1.00 96.81 84 ASP A O 1
ATOM 710 N N . MET A 1 85 ? 10.085 -5.292 -12.160 1.00 98.12 85 MET A N 1
ATOM 711 C CA . MET A 1 85 ? 8.649 -5.484 -11.956 1.00 98.12 85 MET A CA 1
ATOM 712 C C . MET A 1 85 ? 7.895 -4.152 -11.918 1.00 98.12 85 MET A C 1
ATOM 714 O O . MET A 1 85 ? 6.763 -4.083 -12.382 1.00 98.12 85 MET A O 1
ATOM 718 N N . GLN A 1 86 ? 8.498 -3.074 -11.407 1.00 98.25 86 GLN A N 1
ATOM 719 C CA . GLN A 1 86 ? 7.870 -1.749 -11.406 1.00 98.25 86 GLN A CA 1
ATOM 720 C C . GLN A 1 86 ? 7.552 -1.271 -12.821 1.00 98.25 86 GLN A C 1
ATOM 722 O O . GLN A 1 86 ? 6.466 -0.739 -13.037 1.00 98.25 86 GLN A O 1
ATOM 727 N N . ARG A 1 87 ? 8.476 -1.461 -13.771 1.00 97.56 87 ARG A N 1
ATOM 728 C CA . ARG A 1 87 ? 8.280 -1.061 -15.172 1.00 97.56 87 ARG A CA 1
ATOM 729 C C . ARG A 1 87 ? 7.212 -1.923 -15.843 1.00 97.56 87 ARG A C 1
ATOM 731 O O . ARG A 1 87 ? 6.215 -1.389 -16.316 1.00 97.56 87 ARG A O 1
ATOM 738 N N . GLU A 1 88 ? 7.365 -3.244 -15.769 1.00 97.88 88 GLU A N 1
ATOM 739 C CA . GLU A 1 88 ? 6.450 -4.203 -16.403 1.00 97.88 88 GLU A CA 1
ATOM 740 C C . GLU A 1 88 ? 5.007 -4.059 -15.880 1.00 97.88 88 GLU A C 1
ATOM 742 O O . GLU A 1 88 ? 4.036 -4.046 -16.638 1.00 97.88 88 GLU A O 1
ATOM 747 N N . ILE A 1 89 ? 4.840 -3.898 -14.564 1.00 98.44 89 ILE A N 1
ATOM 748 C CA . ILE A 1 89 ? 3.516 -3.747 -13.946 1.00 98.44 89 ILE A CA 1
ATOM 749 C C . ILE A 1 89 ? 2.911 -2.377 -14.258 1.00 98.44 89 ILE A C 1
ATOM 751 O O . ILE A 1 89 ? 1.694 -2.284 -14.433 1.00 98.44 89 ILE A O 1
ATOM 755 N N . ALA A 1 90 ? 3.722 -1.317 -14.343 1.00 98.38 90 ALA A N 1
ATOM 756 C CA . ALA A 1 90 ? 3.233 0.001 -14.734 1.00 98.38 90 ALA A CA 1
ATOM 757 C C . ALA A 1 90 ? 2.580 -0.052 -16.123 1.00 98.38 90 ALA A C 1
ATOM 759 O O . ALA A 1 90 ? 1.446 0.400 -16.282 1.00 98.38 90 ALA A O 1
ATOM 760 N N . GLU A 1 91 ? 3.236 -0.680 -17.096 1.00 97.44 91 GLU A N 1
ATOM 761 C CA . GLU A 1 91 ? 2.700 -0.835 -18.451 1.00 97.44 91 GLU A CA 1
ATOM 762 C C . GLU A 1 91 ? 1.407 -1.661 -18.462 1.00 97.44 91 GLU A C 1
ATOM 764 O O . GLU A 1 91 ? 0.389 -1.225 -19.004 1.00 97.44 91 GLU A O 1
ATOM 769 N N . ARG A 1 92 ? 1.391 -2.810 -17.776 1.00 97.44 92 ARG A N 1
ATOM 770 C CA . ARG A 1 92 ? 0.221 -3.707 -17.713 1.00 97.44 92 ARG A CA 1
ATOM 771 C C . ARG A 1 92 ? -0.989 -3.112 -17.006 1.00 97.44 92 ARG A C 1
ATOM 773 O O . ARG A 1 92 ? -2.124 -3.457 -17.325 1.00 97.44 92 ARG A O 1
ATOM 780 N N . LEU A 1 93 ? -0.760 -2.220 -16.046 1.00 97.50 93 LEU A N 1
ATOM 781 C CA . LEU A 1 93 ? -1.820 -1.458 -15.386 1.00 97.50 93 LEU A CA 1
ATOM 782 C C . LEU A 1 93 ? -2.203 -0.178 -16.150 1.00 97.50 93 LEU A C 1
ATOM 784 O O . LEU A 1 93 ? -3.033 0.591 -15.661 1.00 97.50 93 LEU A O 1
ATOM 788 N N . GLY A 1 94 ? -1.629 0.055 -17.335 1.00 97.25 94 GLY A N 1
ATOM 789 C CA . GLY A 1 94 ? -1.973 1.169 -18.217 1.00 97.25 94 GLY A CA 1
ATOM 790 C C . GLY A 1 94 ? -1.373 2.515 -17.804 1.00 97.25 94 GLY A C 1
ATOM 791 O O . GLY A 1 94 ? -1.898 3.565 -18.182 1.00 97.25 94 GLY A O 1
ATOM 792 N N . TYR A 1 95 ? -0.295 2.529 -17.016 1.00 97.69 95 TYR A N 1
ATOM 793 C CA . TYR A 1 95 ? 0.430 3.765 -16.732 1.00 97.69 95 TYR A CA 1
ATOM 794 C C . TYR A 1 95 ? 1.300 4.142 -17.923 1.00 97.69 95 TYR A C 1
ATOM 796 O O . TYR A 1 95 ? 2.325 3.527 -18.186 1.00 97.69 95 TYR A O 1
ATOM 804 N N . THR A 1 96 ? 0.900 5.208 -18.606 1.00 95.44 96 THR A N 1
ATOM 805 C CA . THR A 1 96 ? 1.635 5.780 -19.734 1.00 95.44 96 THR A CA 1
ATOM 806 C C . THR A 1 96 ? 2.479 6.985 -19.329 1.00 95.44 96 THR A C 1
ATOM 808 O O . THR A 1 96 ? 2.178 7.680 -18.347 1.00 95.44 96 THR A O 1
ATOM 811 N N . ASP A 1 97 ? 3.508 7.266 -20.120 1.00 95.75 97 ASP A N 1
ATOM 812 C CA . ASP A 1 97 ? 4.333 8.466 -19.989 1.00 95.75 97 ASP A CA 1
ATOM 813 C C . ASP A 1 97 ? 3.506 9.737 -20.201 1.00 95.75 97 ASP A C 1
ATOM 815 O O . ASP A 1 97 ? 2.558 9.769 -20.987 1.00 95.75 97 ASP A O 1
ATOM 819 N N . HIS A 1 98 ? 3.834 10.788 -19.455 1.00 92.38 98 HIS A N 1
ATOM 820 C CA . HIS A 1 98 ? 3.273 12.130 -19.608 1.00 92.38 98 HIS A CA 1
ATOM 821 C C . HIS A 1 98 ? 4.415 13.151 -19.588 1.00 92.38 98 HIS A C 1
ATOM 823 O O . HIS A 1 98 ? 5.516 12.855 -19.120 1.00 92.38 98 HIS A O 1
ATOM 829 N N . ALA A 1 99 ? 4.152 14.379 -20.045 1.00 90.19 99 ALA A N 1
ATOM 830 C CA . ALA A 1 99 ? 5.127 15.462 -19.943 1.00 90.19 99 ALA A CA 1
ATOM 831 C C . ALA A 1 99 ? 5.596 15.628 -18.481 1.00 90.19 99 ALA A C 1
ATOM 833 O O . ALA A 1 99 ? 4.818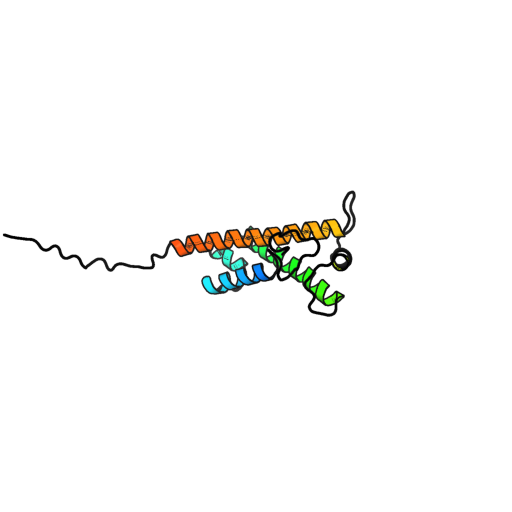 16.018 -17.609 1.00 90.19 99 ALA A O 1
ATOM 834 N N . GLY A 1 100 ? 6.864 15.295 -18.221 1.00 89.38 100 GLY A N 1
ATOM 835 C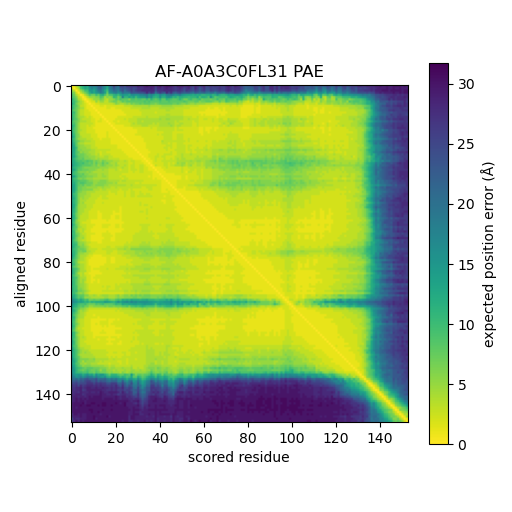 CA . GLY A 1 100 ? 7.508 15.427 -16.911 1.00 89.38 100 GLY A CA 1
ATOM 836 C C . GLY A 1 100 ? 7.423 14.222 -15.963 1.00 89.38 100 GLY A C 1
ATOM 837 O O . GLY A 1 100 ? 7.898 14.351 -14.839 1.00 89.38 100 GLY A O 1
ATOM 838 N N . ALA A 1 101 ? 6.842 13.080 -16.360 1.00 92.56 101 ALA A N 1
ATOM 839 C CA . ALA A 1 101 ? 6.902 11.845 -15.565 1.00 92.56 101 ALA A CA 1
ATOM 840 C C . ALA A 1 101 ? 6.677 10.585 -16.417 1.00 92.56 101 ALA A C 1
ATOM 842 O O . ALA A 1 101 ? 5.692 10.493 -17.157 1.00 92.56 101 ALA A O 1
ATOM 843 N N . SER A 1 102 ? 7.538 9.588 -16.233 1.00 97.00 102 SER A N 1
ATOM 844 C CA . SER A 1 102 ? 7.390 8.259 -16.836 1.00 97.00 102 SER A CA 1
ATOM 845 C C . SER A 1 102 ? 6.212 7.477 -16.238 1.00 97.00 102 SER A C 1
ATOM 847 O O . SER A 1 102 ? 5.778 7.720 -15.104 1.00 97.00 102 SER A O 1
ATOM 849 N N . GLY A 1 103 ? 5.697 6.496 -16.979 1.00 97.38 103 GLY A N 1
ATOM 850 C CA . GLY A 1 103 ? 4.643 5.588 -16.532 1.00 97.38 103 GLY A CA 1
ATOM 851 C C . GLY A 1 103 ? 5.009 4.890 -15.221 1.00 97.38 103 GLY A C 1
ATOM 852 O O . GLY A 1 103 ? 4.194 4.849 -14.296 1.00 97.38 103 GLY A O 1
ATOM 853 N N . VAL A 1 104 ? 6.266 4.453 -15.084 1.00 97.75 104 VAL A N 1
ATOM 854 C CA . VAL A 1 104 ? 6.770 3.823 -13.855 1.00 97.75 104 VAL A CA 1
ATOM 855 C C . VAL A 1 104 ? 6.796 4.788 -12.666 1.00 97.75 104 VAL A C 1
ATOM 857 O O . VAL A 1 104 ? 6.354 4.426 -11.577 1.00 97.75 104 VAL A O 1
ATOM 860 N N . GLU A 1 105 ? 7.210 6.045 -12.846 1.00 97.44 105 GLU A N 1
ATOM 861 C CA . GLU A 1 105 ? 7.178 7.047 -11.769 1.00 97.44 105 GLU A CA 1
ATOM 862 C C . GLU A 1 105 ? 5.744 7.364 -11.337 1.00 97.44 105 GLU A C 1
ATOM 864 O O . GLU A 1 105 ? 5.455 7.488 -10.142 1.00 97.44 105 GLU A O 1
ATOM 869 N N . ARG A 1 106 ? 4.815 7.460 -12.295 1.00 97.94 106 ARG A N 1
ATOM 870 C CA . ARG A 1 106 ? 3.387 7.665 -12.015 1.00 97.94 106 ARG A CA 1
ATOM 871 C C . ARG A 1 106 ? 2.793 6.480 -11.258 1.00 97.94 106 ARG A C 1
ATOM 873 O O . ARG A 1 106 ? 2.067 6.692 -10.281 1.00 97.94 106 ARG A O 1
ATOM 880 N N . PHE A 1 107 ? 3.125 5.260 -11.673 1.00 98.44 107 PHE A N 1
ATOM 881 C CA . PHE A 1 107 ? 2.742 4.033 -10.985 1.00 98.44 107 PHE A CA 1
ATOM 882 C C . PHE A 1 107 ? 3.272 4.022 -9.551 1.00 98.44 107 PHE A C 1
ATOM 884 O O . PHE A 1 107 ? 2.486 3.891 -8.612 1.00 98.44 107 PHE A O 1
ATOM 891 N N . MET A 1 108 ? 4.570 4.260 -9.360 1.00 98.00 108 MET A N 1
ATOM 892 C CA . MET A 1 108 ? 5.188 4.262 -8.035 1.00 98.00 108 MET A CA 1
ATOM 893 C C . MET A 1 108 ? 4.625 5.365 -7.139 1.00 98.00 108 MET A C 1
ATOM 895 O O . MET A 1 108 ? 4.333 5.126 -5.966 1.00 98.00 108 MET A O 1
ATOM 899 N N . LYS A 1 109 ? 4.357 6.557 -7.683 1.00 97.12 109 LYS A N 1
ATOM 900 C CA . LYS A 1 109 ? 3.652 7.621 -6.957 1.00 97.12 109 LYS A CA 1
ATOM 901 C C . LYS A 1 109 ? 2.267 7.162 -6.500 1.00 97.12 109 LYS A C 1
ATOM 903 O O . LYS A 1 109 ? 1.912 7.374 -5.340 1.00 97.12 109 LYS A O 1
ATOM 908 N N . HIS A 1 110 ? 1.482 6.534 -7.377 1.00 97.94 110 HIS A N 1
ATOM 909 C CA . HIS A 1 110 ? 0.161 6.027 -7.007 1.00 97.94 110 HIS A CA 1
ATOM 910 C C . HIS A 1 110 ? 0.250 4.904 -5.968 1.00 97.94 110 HIS A C 1
ATOM 912 O O . HIS A 1 110 ? -0.500 4.934 -4.990 1.00 97.94 110 HIS A O 1
ATOM 918 N N . TYR A 1 111 ? 1.213 3.991 -6.112 1.00 98.31 111 TYR A N 1
ATOM 919 C CA . TYR A 1 111 ? 1.495 2.943 -5.138 1.00 98.31 111 TYR A CA 1
ATOM 920 C C . TYR A 1 111 ? 1.721 3.530 -3.746 1.00 98.31 111 TYR A C 1
ATOM 922 O O . TYR A 1 111 ? 0.999 3.207 -2.802 1.00 98.31 111 TYR A O 1
ATOM 930 N N . TYR A 1 112 ? 2.635 4.490 -3.617 1.00 97.25 112 TYR A N 1
ATOM 931 C CA . TYR A 1 112 ? 2.915 5.111 -2.328 1.00 97.25 112 TYR A CA 1
ATOM 932 C C . TYR A 1 112 ? 1.749 5.923 -1.760 1.00 97.25 112 TYR A C 1
ATOM 934 O O . TYR A 1 112 ? 1.571 5.960 -0.540 1.00 97.25 112 TYR A O 1
ATOM 942 N N . LEU A 1 113 ? 0.921 6.540 -2.609 1.00 96.94 113 LEU A N 1
ATOM 943 C CA . LEU A 1 113 ? -0.317 7.180 -2.162 1.00 96.94 113 LEU A CA 1
ATOM 944 C C . LEU A 1 113 ? -1.296 6.154 -1.577 1.00 96.94 113 LEU A C 1
ATOM 946 O O . LEU A 1 113 ? -1.871 6.418 -0.521 1.00 96.94 113 LEU A O 1
ATOM 950 N N . MET A 1 114 ? -1.454 4.984 -2.204 1.00 97.38 114 MET A N 1
ATOM 951 C CA . MET A 1 114 ? -2.315 3.911 -1.691 1.00 97.38 114 MET A CA 1
ATOM 952 C C . MET A 1 114 ? -1.797 3.363 -0.359 1.00 97.38 114 MET A C 1
ATOM 954 O O . MET A 1 114 ? -2.542 3.321 0.617 1.00 97.38 114 MET A O 1
ATOM 958 N N . VAL A 1 115 ? -0.504 3.059 -0.263 1.00 95.81 115 VAL A N 1
ATOM 959 C CA . VAL A 1 115 ? 0.130 2.543 0.963 1.00 95.81 115 VAL A CA 1
ATOM 960 C C . VAL A 1 115 ? 0.068 3.576 2.108 1.00 95.81 115 VAL A C 1
ATOM 962 O O . VAL A 1 115 ? -0.158 3.238 3.274 1.00 95.81 115 VAL A O 1
ATOM 965 N N . LYS A 1 116 ? 0.211 4.875 1.798 1.00 94.81 116 LYS A N 1
ATOM 966 C CA . LYS A 1 116 ? -0.003 5.968 2.766 1.00 94.81 116 LYS A CA 1
ATOM 967 C C . LYS A 1 116 ? -1.459 6.025 3.228 1.00 94.81 116 LYS A C 1
ATOM 969 O O . LYS A 1 116 ? -1.708 6.223 4.417 1.00 94.81 116 LYS A O 1
ATOM 974 N N . HIS A 1 117 ? -2.409 5.847 2.312 1.00 94.25 117 HIS A N 1
ATOM 975 C CA . HIS A 1 117 ? -3.830 5.780 2.642 1.00 94.25 117 HIS A CA 1
ATOM 976 C C . HIS A 1 117 ? -4.143 4.630 3.599 1.00 94.25 117 HIS A C 1
ATOM 978 O O . HIS A 1 117 ? -4.836 4.870 4.585 1.00 94.25 117 HIS A O 1
ATOM 984 N N . VAL A 1 118 ? -3.585 3.436 3.377 1.00 94.75 118 VAL A N 1
ATOM 985 C CA . VAL A 1 118 ? -3.721 2.308 4.315 1.00 94.75 118 VAL A CA 1
ATOM 986 C C . VAL A 1 118 ? -3.209 2.691 5.699 1.00 94.75 118 VAL A C 1
ATOM 988 O O . VAL A 1 118 ? -3.942 2.571 6.671 1.00 94.75 118 VAL A O 1
ATOM 991 N N . GLY A 1 119 ? -1.999 3.251 5.796 1.00 92.00 119 GLY A N 1
ATOM 992 C CA . GLY A 1 119 ? -1.452 3.676 7.088 1.00 92.00 119 GLY A CA 1
ATOM 993 C C . GLY A 1 119 ? -2.312 4.712 7.820 1.00 92.00 119 GLY A C 1
ATOM 994 O O . GLY A 1 119 ? -2.415 4.684 9.046 1.00 92.00 119 GLY A O 1
ATOM 995 N N . ASN A 1 120 ? -2.958 5.617 7.080 1.00 92.38 120 ASN A N 1
ATOM 996 C CA . ASN A 1 120 ? -3.905 6.570 7.654 1.00 92.38 120 ASN A CA 1
ATOM 997 C C . ASN A 1 120 ? -5.176 5.881 8.166 1.00 92.38 120 ASN A C 1
ATOM 999 O O . ASN A 1 120 ? -5.637 6.230 9.250 1.00 92.38 120 ASN A O 1
ATOM 1003 N N . LEU A 1 121 ? -5.714 4.912 7.417 1.00 89.81 121 LEU A N 1
ATOM 1004 C CA . LEU A 1 121 ? -6.867 4.111 7.838 1.00 89.81 121 LEU A CA 1
ATOM 1005 C C . LEU A 1 121 ? -6.555 3.319 9.105 1.00 89.81 121 LEU A C 1
ATOM 1007 O O . LEU A 1 121 ? -7.372 3.324 10.018 1.00 89.81 121 LEU A O 1
ATOM 1011 N N . THR A 1 122 ? -5.361 2.726 9.203 1.00 88.31 122 THR A N 1
ATOM 1012 C CA . THR A 1 122 ? -4.921 2.022 10.414 1.00 88.31 122 THR A CA 1
ATOM 1013 C C . THR A 1 122 ? -4.992 2.926 11.634 1.00 88.31 122 THR A C 1
ATOM 1015 O O . THR A 1 122 ? -5.579 2.561 12.646 1.00 88.31 122 THR A O 1
ATOM 1018 N N . ARG A 1 123 ? -4.453 4.144 11.525 1.00 89.25 123 ARG A N 1
ATOM 1019 C CA . ARG A 1 123 ? -4.452 5.108 12.629 1.00 89.25 123 ARG A CA 1
ATOM 1020 C C . ARG A 1 123 ? -5.865 5.551 13.019 1.00 89.25 123 ARG A C 1
ATOM 1022 O O . ARG A 1 123 ? -6.150 5.652 14.205 1.00 89.25 123 ARG A O 1
ATOM 1029 N N . ILE A 1 124 ? -6.730 5.825 12.040 1.00 87.62 124 ILE A N 1
ATOM 1030 C CA . ILE A 1 124 ? -8.132 6.205 12.289 1.00 87.62 124 ILE A CA 1
ATOM 1031 C C . ILE A 1 124 ? -8.866 5.074 13.006 1.00 87.62 124 ILE A C 1
ATOM 1033 O O . ILE A 1 124 ? -9.538 5.306 14.005 1.00 87.62 124 ILE A O 1
ATOM 1037 N N . PHE A 1 125 ? -8.692 3.847 12.522 1.00 85.19 125 PHE A N 1
ATOM 1038 C CA . PHE A 1 125 ? -9.347 2.681 13.087 1.00 85.19 125 PHE A CA 1
ATOM 1039 C C . PHE A 1 125 ? -8.881 2.407 14.520 1.00 85.19 125 PHE A C 1
ATOM 1041 O O . PHE A 1 125 ? -9.717 2.237 15.399 1.00 85.19 125 PHE A O 1
ATOM 1048 N N . CYS A 1 126 ? -7.571 2.447 14.791 1.00 86.81 126 CYS A N 1
ATOM 1049 C CA . CYS A 1 126 ? -7.054 2.310 16.155 1.00 86.81 126 CYS A CA 1
ATOM 1050 C C . CYS A 1 126 ? -7.607 3.391 17.095 1.00 86.81 126 CYS A C 1
ATOM 1052 O O . CYS A 1 126 ? -8.039 3.061 18.193 1.00 86.81 126 CYS A O 1
ATOM 1054 N N . ALA A 1 127 ? -7.675 4.651 16.650 1.00 87.81 127 ALA A N 1
ATOM 1055 C CA . ALA A 1 127 ? -8.251 5.730 17.454 1.00 87.81 127 ALA A CA 1
ATOM 1056 C C . ALA A 1 127 ? -9.742 5.492 17.767 1.00 87.81 127 ALA A C 1
ATOM 1058 O O . ALA A 1 127 ? -10.172 5.677 18.904 1.00 87.81 127 ALA A O 1
ATOM 1059 N N . ALA A 1 128 ? -10.525 5.022 16.788 1.00 82.81 128 ALA A N 1
ATOM 1060 C CA . ALA A 1 128 ? -11.932 4.676 16.995 1.00 82.81 128 ALA A CA 1
ATOM 1061 C C . ALA A 1 128 ? -12.102 3.509 17.989 1.00 82.81 128 ALA A C 1
ATOM 1063 O O . ALA A 1 128 ? -13.005 3.523 18.831 1.00 82.81 128 ALA A O 1
ATOM 1064 N N . LEU A 1 129 ? -11.213 2.511 17.928 1.00 81.56 129 LEU A N 1
ATOM 1065 C CA . LEU A 1 129 ? -11.190 1.417 18.896 1.00 81.56 129 LEU A CA 1
ATOM 1066 C C . LEU A 1 129 ? -10.869 1.921 20.302 1.00 81.56 129 LEU A C 1
ATOM 1068 O O . LEU A 1 129 ? -11.612 1.606 21.232 1.00 81.56 129 LEU A O 1
ATOM 1072 N N . GLU A 1 130 ? -9.814 2.719 20.457 1.00 82.56 130 GLU A N 1
ATOM 1073 C CA . GLU A 1 130 ? -9.413 3.301 21.742 1.00 82.56 130 GLU A CA 1
ATOM 1074 C C . GLU A 1 130 ? -10.560 4.093 22.383 1.00 82.56 130 GLU A C 1
ATOM 1076 O O . GLU A 1 130 ? -10.885 3.854 23.548 1.00 82.56 130 GLU A O 1
ATOM 1081 N N . GLU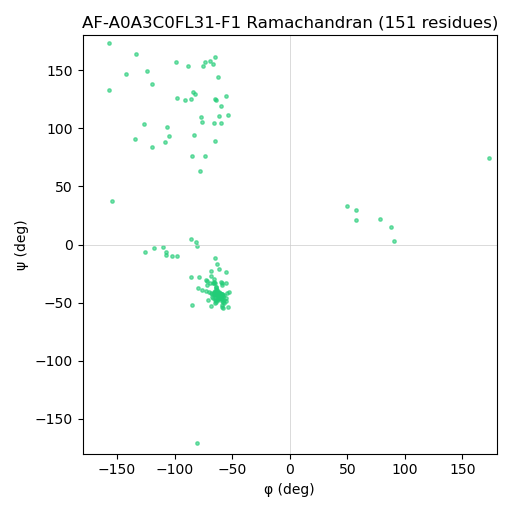 A 1 131 ? -11.252 4.945 21.620 1.00 81.44 131 GLU A N 1
ATOM 1082 C CA . GLU A 1 131 ? -12.411 5.699 22.117 1.00 81.44 131 GLU A CA 1
ATOM 1083 C C . GLU A 1 131 ? -13.550 4.772 22.582 1.00 81.44 131 GLU A C 1
ATOM 1085 O O . GLU A 1 131 ? -14.153 4.983 23.639 1.00 81.44 131 GLU A O 1
ATOM 1090 N N . SER A 1 132 ? -13.844 3.714 21.820 1.00 71.94 132 SER A N 1
ATOM 1091 C CA . SER A 1 132 ? -14.914 2.769 22.163 1.00 71.94 132 SER A CA 1
ATOM 1092 C C . SER A 1 132 ? -14.594 1.914 23.399 1.00 71.94 132 SER A C 1
ATOM 1094 O O . SER A 1 132 ? -15.495 1.595 24.181 1.00 71.94 132 SER A O 1
ATOM 1096 N N . HIS A 1 133 ? -13.317 1.578 23.613 1.00 65.44 133 HIS A N 1
ATOM 1097 C CA . HIS A 1 133 ? -12.855 0.743 24.722 1.00 65.44 133 HIS A CA 1
ATOM 1098 C C . HIS A 1 133 ? -12.594 1.531 26.012 1.00 65.44 133 HIS A C 1
ATOM 1100 O O . HIS A 1 133 ? -12.813 0.983 27.092 1.00 65.44 133 HIS A O 1
ATOM 1106 N N . GLN A 1 134 ? -12.243 2.820 25.937 1.00 59.19 134 GLN A N 1
ATOM 1107 C CA . GLN A 1 134 ? -12.175 3.693 27.119 1.00 59.19 134 GLN A CA 1
ATOM 1108 C C . GLN A 1 134 ? -13.536 3.845 27.827 1.00 59.19 134 GLN A C 1
ATOM 1110 O O . GLN A 1 134 ? -13.585 4.144 29.018 1.00 59.19 134 GLN A O 1
ATOM 1115 N N . ARG A 1 135 ? -14.656 3.579 27.137 1.00 54.53 135 ARG A N 1
ATOM 1116 C CA . ARG A 1 135 ? -16.014 3.661 27.707 1.00 54.53 135 ARG A CA 1
ATOM 1117 C C . ARG A 1 135 ? -16.450 2.444 28.533 1.00 54.53 135 ARG A C 1
ATOM 1119 O O . ARG A 1 135 ? -17.554 2.462 29.075 1.00 54.53 135 ARG A O 1
ATOM 1126 N N . ARG A 1 136 ? -15.632 1.392 28.670 1.00 47.09 136 ARG A N 1
ATOM 1127 C CA . ARG A 1 136 ? -15.934 0.257 29.563 1.00 47.09 136 ARG A CA 1
ATOM 1128 C C . ARG A 1 136 ? -15.049 0.307 30.813 1.00 47.09 136 ARG A C 1
ATOM 1130 O O . ARG A 1 136 ? -13.907 -0.143 30.739 1.00 47.09 136 ARG A O 1
ATOM 1137 N N . PRO A 1 137 ? -15.541 0.775 31.976 1.00 50.25 137 PRO A N 1
ATOM 1138 C CA . PRO A 1 137 ? -14.829 0.518 33.218 1.00 50.25 137 PRO A CA 1
ATOM 1139 C C . PRO A 1 137 ? -14.855 -0.994 33.474 1.00 50.25 137 PRO A C 1
ATOM 1141 O O . PRO A 1 137 ? -15.923 -1.607 33.501 1.00 50.25 137 PRO A O 1
ATOM 1144 N N . LEU A 1 138 ? -13.680 -1.602 33.659 1.00 57.28 138 LEU A N 1
ATOM 1145 C CA . LEU A 1 138 ? -13.552 -3.029 33.988 1.00 57.28 138 LEU A CA 1
ATOM 1146 C C . LEU A 1 138 ? -14.141 -3.387 35.365 1.00 57.28 138 LEU A C 1
ATOM 1148 O O . LEU A 1 138 ? -14.309 -4.564 35.668 1.00 57.28 138 LEU A O 1
ATOM 1152 N N . ILE A 1 139 ? -14.469 -2.394 36.195 1.00 57.62 139 ILE A N 1
ATOM 1153 C CA . ILE A 1 139 ? -14.939 -2.596 37.563 1.00 57.62 139 ILE A CA 1
ATOM 1154 C C . ILE A 1 139 ? -16.258 -1.849 37.749 1.00 57.62 139 ILE A C 1
ATOM 1156 O O . ILE A 1 139 ? -16.296 -0.632 37.916 1.00 57.62 139 ILE A O 1
ATOM 1160 N N . ARG A 1 140 ? -17.361 -2.599 37.750 1.00 54.94 140 ARG A N 1
ATOM 1161 C CA . ARG A 1 140 ? -18.629 -2.140 38.317 1.00 54.94 140 ARG A CA 1
ATOM 1162 C C . ARG A 1 140 ? -18.553 -2.415 39.815 1.00 54.94 140 ARG A C 1
ATOM 1164 O O . ARG A 1 140 ? -18.834 -3.531 40.234 1.00 54.94 140 ARG A O 1
ATOM 1171 N N . PHE A 1 141 ? -18.138 -1.429 40.612 1.00 54.16 141 PHE A N 1
ATOM 1172 C CA . PHE A 1 141 ? -18.275 -1.530 42.066 1.00 54.16 141 PHE A CA 1
ATOM 1173 C C . PHE A 1 141 ? -19.769 -1.697 42.384 1.00 54.16 141 PHE A C 1
ATOM 1175 O O . PHE A 1 141 ? -20.560 -0.823 42.013 1.00 54.16 141 PHE A O 1
ATOM 1182 N N . PRO A 1 142 ? -20.202 -2.799 43.019 1.00 49.53 142 PRO A N 1
ATOM 1183 C CA . PRO A 1 142 ? -21.549 -2.869 43.550 1.00 49.53 142 PRO A CA 1
ATOM 1184 C C . PRO A 1 142 ? -21.635 -1.834 44.674 1.00 49.53 142 PRO A C 1
ATOM 1186 O O . PRO A 1 142 ? -21.071 -2.006 45.752 1.00 49.53 142 PRO A O 1
ATOM 1189 N N . GLY A 1 143 ? -22.300 -0.713 44.395 1.00 55.44 143 GLY A N 1
ATOM 1190 C CA . GLY A 1 143 ? -22.613 0.297 45.394 1.00 55.44 143 GLY A CA 1
ATOM 1191 C C . GLY A 1 143 ? -23.562 -0.293 46.428 1.00 55.44 143 GLY A C 1
ATOM 1192 O O . GLY A 1 143 ? -24.768 -0.261 46.213 1.00 55.44 143 GLY A O 1
ATOM 1193 N N . LYS A 1 144 ? -23.001 -0.903 47.480 1.00 49.47 144 LYS A N 1
ATOM 1194 C CA . LYS A 1 144 ? -23.595 -1.203 48.797 1.00 49.47 144 LYS A CA 1
ATOM 1195 C C . LYS A 1 144 ? -22.614 -2.066 49.602 1.00 49.47 144 LYS A C 1
ATOM 1197 O O . LYS A 1 144 ? -22.808 -3.266 49.744 1.00 49.47 144 LYS A O 1
ATOM 1202 N N . LEU A 1 145 ? -21.538 -1.466 50.110 1.00 50.00 145 LEU A N 1
ATOM 1203 C CA . LEU A 1 145 ? -20.704 -2.118 51.130 1.00 50.00 145 LEU A CA 1
ATOM 1204 C C . LEU A 1 145 ? -19.952 -1.116 52.016 1.00 50.00 145 LEU A C 1
ATOM 1206 O O . LEU A 1 145 ? -18.825 -1.351 52.417 1.00 50.00 145 LEU A O 1
ATOM 1210 N N . PHE A 1 146 ? -20.589 0.006 52.344 1.00 46.78 146 PHE A N 1
ATOM 1211 C CA . PHE A 1 146 ? -20.216 0.797 53.514 1.00 46.78 146 PHE A CA 1
ATOM 1212 C C . PHE A 1 146 ? -21.506 1.159 54.234 1.00 46.78 146 PHE A C 1
ATOM 1214 O O . PHE A 1 146 ? -22.187 2.122 53.891 1.00 46.78 146 PHE A O 1
ATOM 1221 N N . GLY A 1 147 ? -21.891 0.293 55.172 1.00 45.94 147 GLY A N 1
ATOM 1222 C CA . GLY A 1 147 ? -22.883 0.636 56.175 1.00 45.94 147 GLY A CA 1
ATOM 1223 C C . GLY A 1 147 ? -22.318 1.760 57.031 1.00 45.94 147 GLY A C 1
ATOM 1224 O O . GLY A 1 147 ? -21.222 1.640 57.577 1.00 45.94 147 GLY A O 1
ATOM 1225 N N . THR A 1 148 ? -23.055 2.858 57.120 1.00 45.88 148 THR A N 1
ATOM 1226 C CA . THR A 1 148 ? -22.888 3.854 58.171 1.00 45.88 148 THR A CA 1
ATOM 1227 C C . THR A 1 148 ? -23.117 3.151 59.505 1.00 45.88 148 THR A C 1
ATOM 1229 O O . THR A 1 148 ? -24.248 2.809 59.840 1.00 45.88 148 THR A O 1
ATOM 1232 N N . LYS A 1 149 ? -22.043 2.878 60.250 1.00 43.91 149 LYS A N 1
ATOM 1233 C CA . LYS A 1 149 ? -22.168 2.680 61.692 1.00 43.91 149 LYS A CA 1
ATOM 1234 C C . LYS A 1 149 ? -22.349 4.064 62.301 1.00 43.91 149 LYS A C 1
ATOM 1236 O O . LYS A 1 149 ? -21.396 4.837 62.345 1.00 43.91 149 LYS A O 1
ATOM 1241 N N . GLU A 1 150 ? -23.576 4.361 62.712 1.00 48.84 150 GLU A N 1
ATOM 1242 C CA . GLU A 1 150 ? -23.818 5.314 63.792 1.00 48.84 150 GLU A CA 1
ATOM 1243 C C . GLU A 1 150 ? -23.031 4.830 65.013 1.00 48.84 150 GLU A C 1
ATOM 1245 O O . GLU A 1 150 ? -23.074 3.650 65.374 1.00 48.84 150 GLU A O 1
ATOM 1250 N N . ILE A 1 151 ? -22.233 5.731 65.574 1.00 47.78 151 ILE A N 1
ATOM 1251 C CA . ILE A 1 151 ? -21.538 5.530 66.838 1.00 47.78 151 ILE A CA 1
ATOM 1252 C C . ILE A 1 151 ? -22.317 6.383 67.835 1.00 47.78 151 ILE A C 1
ATOM 1254 O O . ILE A 1 151 ? -22.101 7.589 67.914 1.00 47.78 151 ILE A O 1
ATOM 1258 N N . ASP A 1 152 ? -23.279 5.761 68.509 1.00 41.88 152 ASP A N 1
ATOM 1259 C CA . ASP A 1 152 ? -23.849 6.290 69.746 1.00 41.88 152 ASP A CA 1
ATOM 1260 C C . ASP A 1 152 ? -22.915 5.908 70.901 1.00 41.88 152 ASP A C 1
ATOM 1262 O O . ASP A 1 152 ? -22.561 4.731 71.042 1.00 41.88 152 ASP A O 1
ATOM 1266 N N . GLY A 1 153 ? -22.543 6.894 71.725 1.00 41.41 153 GLY A N 1
ATOM 1267 C CA . GLY A 1 153 ? -21.819 6.709 72.990 1.00 41.41 153 GLY A CA 1
ATOM 1268 C C . GLY A 1 153 ? -20.638 7.642 73.175 1.00 41.41 153 GLY A C 1
ATOM 1269 O O . GLY A 1 153 ? -19.520 7.227 72.798 1.00 41.41 153 GLY A O 1
#

pLDDT: mean 86.15, std 16.82, range [41.34, 98.5]

Secondary structure (DSSP, 8-state):
---S-S--SS-BTTTSTTSHHHHHHHHHHHHHHH--SSTTHHHHTTSS-HHHHHHHHHHHHHHHHHHHHHHHHHTS---B--HHHHHHHHHHTT---BTTB-HHHHHHHHHHHHHHHHHHHHHHHHHHHHHHHHT--S----S----------

Radius of gyration: 23.38 Å; Cα contacts (8 Å, |Δi|>4): 143; chains: 1; bounding box: 42×33×93 Å

Sequence (153 aa):
RMGDSRYVVEPNVKDGKGGLRDLHTLFWIGKYLYRVNSPMELVELKVLTRKEARGFLKAQNFLWAVRCWLHYLSDREEDRLTFDMQREIAERLGYTDHAGASGVERFMKHYYLMVKHVGNLTRIFCAALEESHQRRPLIRFPGKLFGTKEIDG

Mean predicted aligned error: 8.79 Å